Protein AF-A0A0B6ZBB2-F1 (afdb_monomer)

pLDDT: mean 89.06, std 9.35, range [57.41, 98.06]

Nearest PDB structures (foldseek):
  8j07-assembly1_i4  TM=5.430E-01  e=8.566E-02  Homo sapiens
  8ojh-assembly1_A  TM=7.272E-01  e=5.820E-01  Homo sapiens
  3ei2-assembly1_A  TM=7.133E-01  e=8.162E-01  Homo sapiens
  8ova-assembly1_A7  TM=6.356E-01  e=3.923E-01  Trypanosoma brucei brucei
  6uml-assembly1_A  TM=5.728E-01  e=9.135E-01  Homo sapiens

Secondary structure (DSSP, 8-state):
------TT-TTGGGEEEEEE-SSSEEEEEESS-EEEEETTTTEEEEES--SS---EEEEEEE-GGG--EEEEEETTTTEEEEEEGGGGGT---PPEEPTT-TT-----------

Solvent-accessible surface area (backbone atoms only — not comparable to full-atom values): 6808 Å² total; per-residue (Å²): 139,82,86,75,73,68,92,76,51,78,58,68,82,50,50,64,24,60,35,80,73,55,100,52,33,35,38,37,18,15,62,56,27,40,30,40,36,34,52,88,74,76,40,78,44,82,48,65,68,81,88,55,73,29,37,22,66,42,45,45,74,46,59,67,94,77,64,40,30,40,38,34,32,36,40,97,57,19,30,40,30,40,32,63,52,57,47,81,78,69,47,92,59,80,54,47,71,50,80,93,31,72,65,52,86,80,87,86,87,78,84,82,87,127

Organism: NCBI:txid1028688

Mean predicted aligned error: 4.83 Å

InterPro domains:
  IPR001180 Citron homology (CNH) domain [PF00780] (24-111)

Sequence (114 aa):
PQEVCDNSLALVKNTHSAAILDSSRLILGTEEGLYVVELIKDQLARIGDRSEKKLVFQVELLQEQQLGYIVYISGKQRHIKLLHQSILEGHDTDPLKINETKGCSSFCHGEVRQ

Foldseek 3Di:
DDDLDDPPLPCVVFFQEKDDPDDQWIWTFGQFGIWIARSNVRDIDGFAPPPGGKGWNYWDFDPPPNQQWIWTFIHPQGWIWIDHNCVVVVDDDHIDTDPPCGPPPDDDDDDDDD

Radius of gyration: 14.29 Å; Cα contacts (8 Å, |Δi|>4): 223; chains: 1; bounding box: 43×30×38 Å

Structure (mmCIF, N/CA/C/O backbone):
data_AF-A0A0B6ZBB2-F1
#
_entry.id   AF-A0A0B6ZBB2-F1
#
loop_
_atom_site.group_PDB
_atom_site.id
_atom_site.type_symbol
_atom_site.label_atom_id
_atom_site.label_alt_id
_atom_site.label_comp_id
_atom_site.label_asym_id
_atom_site.label_entity_id
_atom_site.label_seq_id
_atom_site.pdbx_PDB_ins_code
_atom_site.Cartn_x
_atom_site.Cartn_y
_atom_site.Cartn_z
_atom_site.occupancy
_atom_site.B_iso_or_equiv
_atom_site.auth_seq_id
_atom_site.auth_comp_id
_atom_site.auth_asym_id
_atom_site.auth_atom_id
_atom_site.pdbx_PDB_model_num
ATOM 1 N N . PRO A 1 1 ? -28.671 -0.332 -1.221 1.00 57.41 1 PRO A N 1
ATOM 2 C CA . PRO A 1 1 ? -27.222 -0.097 -1.009 1.00 57.41 1 PRO A CA 1
ATOM 3 C C . PRO A 1 1 ? -26.997 0.547 0.363 1.00 57.41 1 PRO A C 1
ATOM 5 O O . PRO A 1 1 ? -27.585 1.589 0.626 1.00 57.41 1 PRO A O 1
ATOM 8 N N . GLN A 1 2 ? -26.234 -0.107 1.241 1.00 72.81 2 GLN A N 1
ATOM 9 C CA . GLN A 1 2 ? -25.873 0.432 2.553 1.00 72.81 2 GLN A CA 1
ATOM 10 C C . GLN A 1 2 ? -24.440 0.958 2.479 1.00 72.81 2 GLN A C 1
ATOM 12 O O . GLN A 1 2 ? -23.543 0.242 2.040 1.00 72.81 2 GLN A O 1
ATOM 17 N N . GLU A 1 3 ? -24.247 2.215 2.858 1.00 75.44 3 GLU A N 1
ATOM 18 C CA . GLU A 1 3 ? -22.925 2.817 3.013 1.00 75.44 3 GLU A CA 1
ATOM 19 C C . GLU A 1 3 ? -22.245 2.210 4.251 1.00 75.44 3 GLU A C 1
ATOM 21 O O . GLU A 1 3 ? -22.872 2.098 5.305 1.00 75.44 3 GLU A O 1
ATOM 26 N N . VAL A 1 4 ? -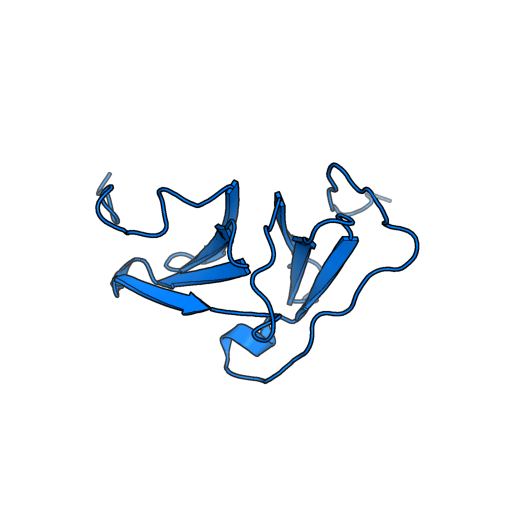21.002 1.741 4.097 1.00 72.88 4 VAL A N 1
ATOM 27 C CA . VAL A 1 4 ? -20.269 0.990 5.142 1.00 72.88 4 VAL A CA 1
ATOM 28 C C . VAL A 1 4 ? -19.264 1.879 5.890 1.00 72.88 4 VAL A C 1
ATOM 30 O O . VAL A 1 4 ? -18.935 1.592 7.033 1.00 72.88 4 VAL A O 1
ATOM 33 N N . CYS A 1 5 ? -18.825 2.981 5.276 1.00 69.06 5 CYS A N 1
ATOM 34 C CA . CYS A 1 5 ? -17.950 3.997 5.865 1.00 69.06 5 CYS A CA 1
ATOM 35 C C . CYS A 1 5 ? -18.470 5.386 5.502 1.00 69.06 5 CYS A C 1
ATOM 37 O O . CYS A 1 5 ? -18.847 5.588 4.352 1.00 69.06 5 CYS A O 1
ATOM 39 N N . ASP A 1 6 ? -18.410 6.335 6.437 1.00 72.06 6 ASP A N 1
ATOM 40 C CA . ASP A 1 6 ? -18.649 7.754 6.167 1.00 72.06 6 ASP A CA 1
ATOM 41 C C . ASP A 1 6 ? -17.318 8.522 5.972 1.00 72.06 6 ASP A C 1
ATOM 43 O O . ASP A 1 6 ? -16.215 7.979 6.083 1.00 72.06 6 ASP A O 1
ATOM 47 N N . ASN A 1 7 ? -17.400 9.828 5.702 1.00 65.56 7 ASN A N 1
ATOM 48 C CA . ASN A 1 7 ? -16.224 10.692 5.517 1.00 65.56 7 ASN A CA 1
ATOM 49 C C . ASN A 1 7 ? -15.464 11.023 6.823 1.00 65.56 7 ASN A C 1
ATOM 51 O O . ASN A 1 7 ? -14.560 11.872 6.806 1.00 65.56 7 ASN A O 1
ATOM 55 N N . SER A 1 8 ? -15.834 10.420 7.958 1.00 65.38 8 SER A N 1
ATOM 56 C CA . SER A 1 8 ? -15.163 10.634 9.241 1.00 65.38 8 SER A CA 1
ATOM 57 C C . SER A 1 8 ? -13.895 9.792 9.402 1.00 65.38 8 SER A C 1
ATOM 59 O O . SER A 1 8 ? -13.035 10.182 10.196 1.00 65.38 8 SER A O 1
ATOM 61 N N . LEU A 1 9 ? -13.703 8.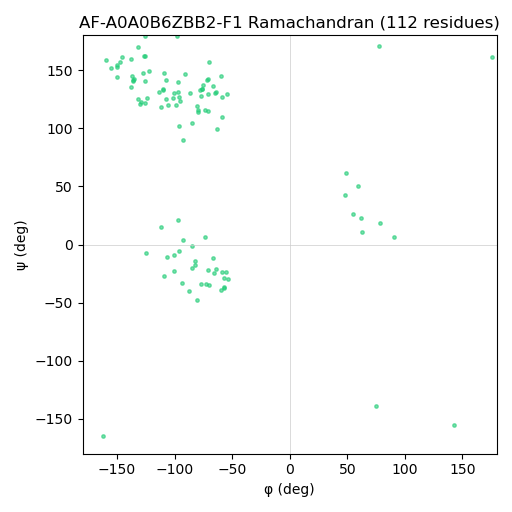726 8.602 1.00 66.69 9 LEU A N 1
ATOM 62 C CA . LEU A 1 9 ? -12.439 7.982 8.597 1.00 66.69 9 LEU A CA 1
ATOM 63 C C . LEU A 1 9 ? -11.283 8.916 8.232 1.00 66.69 9 LEU A C 1
ATOM 65 O O . LEU A 1 9 ? -11.117 9.335 7.083 1.00 66.69 9 LEU A O 1
ATOM 69 N N . ALA A 1 10 ? -10.439 9.200 9.223 1.00 63.06 10 ALA A N 1
ATOM 70 C CA . ALA A 1 10 ? -9.366 10.186 9.134 1.00 63.06 10 ALA A CA 1
ATOM 71 C C . ALA A 1 10 ? -8.418 9.966 7.940 1.00 63.06 10 ALA A C 1
ATOM 73 O O . ALA A 1 10 ? -7.873 10.931 7.404 1.00 63.06 10 ALA A O 1
ATOM 74 N N . LEU A 1 11 ? -8.240 8.717 7.494 1.00 65.50 11 LEU A N 1
ATOM 75 C CA . LEU A 1 11 ? 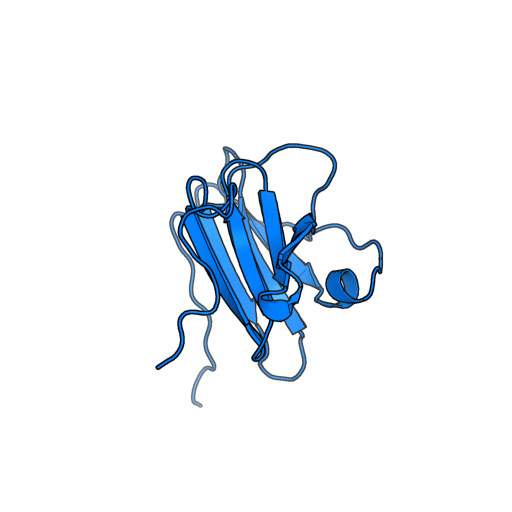-7.329 8.379 6.401 1.00 65.50 11 LEU A CA 1
ATOM 76 C C . LEU A 1 11 ? -7.919 8.532 4.996 1.00 65.50 11 LEU A C 1
ATOM 78 O O . LEU A 1 11 ? -7.145 8.679 4.049 1.00 65.50 11 LEU A O 1
ATOM 82 N N . VAL A 1 12 ? -9.249 8.543 4.838 1.00 66.81 12 VAL A N 1
ATOM 83 C CA . VAL A 1 12 ? -9.888 8.724 3.519 1.00 66.81 12 VAL A CA 1
ATOM 84 C C . VAL A 1 12 ? -9.424 10.040 2.893 1.00 66.81 12 VAL A C 1
ATOM 86 O O . VAL A 1 12 ? -9.122 10.094 1.705 1.00 66.81 12 VAL A O 1
ATOM 89 N N . LYS A 1 13 ? -9.246 11.079 3.717 1.00 70.75 13 LYS A N 1
ATOM 90 C CA . LYS A 1 13 ? -8.799 12.408 3.275 1.00 70.75 13 LYS A CA 1
ATOM 91 C C . LYS A 1 13 ? -7.369 12.440 2.727 1.00 70.75 13 LYS A C 1
ATOM 93 O O . LYS A 1 13 ? -7.072 13.308 1.916 1.00 70.75 13 LYS A O 1
ATOM 98 N N . ASN A 1 14 ? -6.518 11.496 3.130 1.00 83.69 14 ASN A N 1
ATOM 99 C CA . ASN A 1 14 ? -5.104 11.434 2.738 1.00 83.69 14 ASN A CA 1
ATOM 100 C C . ASN A 1 14 ? -4.801 10.232 1.824 1.00 83.69 14 ASN A C 1
ATOM 102 O O . ASN A 1 14 ? -3.644 9.833 1.673 1.00 83.69 14 ASN A O 1
ATOM 106 N N . THR A 1 15 ? -5.837 9.610 1.256 1.00 91.44 15 THR A N 1
ATOM 107 C CA . THR A 1 15 ? -5.708 8.454 0.365 1.00 91.44 15 THR A CA 1
ATOM 108 C C . THR A 1 15 ? -5.478 8.908 -1.074 1.00 91.44 15 THR A C 1
ATOM 110 O O . THR A 1 15 ? -6.229 9.720 -1.605 1.00 91.44 15 THR A O 1
ATOM 113 N N . HIS A 1 16 ? -4.459 8.348 -1.727 1.00 92.81 16 HIS A N 1
ATOM 114 C CA . HIS A 1 16 ? -4.123 8.608 -3.133 1.00 92.81 16 HIS A CA 1
ATOM 115 C C . HIS A 1 16 ? -4.421 7.428 -4.054 1.00 92.81 16 HIS A C 1
ATOM 117 O O . HIS A 1 16 ? -4.628 7.612 -5.250 1.00 92.81 16 HIS A O 1
ATOM 123 N N . SER A 1 17 ? -4.400 6.214 -3.514 1.00 95.75 17 SER A N 1
ATOM 124 C CA . SER A 1 17 ? -4.650 4.984 -4.262 1.00 95.75 17 SER A CA 1
ATOM 125 C C . SER A 1 17 ? -5.277 3.943 -3.344 1.00 95.75 17 SER A C 1
ATOM 127 O O . SER A 1 17 ? -5.101 4.006 -2.127 1.00 95.75 17 SER A O 1
ATOM 129 N N . ALA A 1 18 ? -6.024 3.001 -3.910 1.00 95.81 18 ALA A N 1
ATOM 130 C CA . ALA A 1 18 ? -6.644 1.932 -3.145 1.00 95.81 18 ALA A CA 1
ATOM 131 C C . ALA A 1 18 ? -6.792 0.658 -3.981 1.00 95.81 18 ALA A C 1
ATOM 133 O O . ALA A 1 18 ? -6.936 0.731 -5.199 1.00 95.81 18 ALA A O 1
ATOM 134 N N . ALA A 1 19 ? -6.801 -0.491 -3.309 1.00 96.12 19 ALA A N 1
ATOM 135 C CA . ALA A 1 19 ? -7.098 -1.790 -3.900 1.00 96.12 19 ALA A CA 1
ATOM 136 C C . ALA A 1 19 ? -8.041 -2.586 -2.987 1.00 96.12 19 ALA A C 1
ATOM 138 O O . ALA A 1 19 ? -7.917 -2.542 -1.760 1.00 96.12 19 ALA A O 1
ATOM 139 N N . ILE A 1 20 ? -8.991 -3.309 -3.582 1.00 94.88 20 ILE A N 1
ATOM 140 C CA . ILE A 1 20 ? -9.937 -4.159 -2.847 1.00 94.88 20 ILE A CA 1
ATOM 141 C C . ILE A 1 20 ? -9.230 -5.461 -2.495 1.00 94.88 20 ILE A C 1
ATOM 143 O O . ILE A 1 20 ? -8.875 -6.212 -3.396 1.00 94.88 20 ILE A O 1
ATOM 147 N N . LEU A 1 21 ? -9.033 -5.728 -1.204 1.00 93.94 21 LEU A N 1
ATOM 148 C CA . LEU A 1 21 ? -8.398 -6.964 -0.754 1.00 93.94 21 LEU A CA 1
ATOM 149 C C . LEU A 1 21 ? -9.397 -8.123 -0.745 1.00 93.94 21 LEU A C 1
A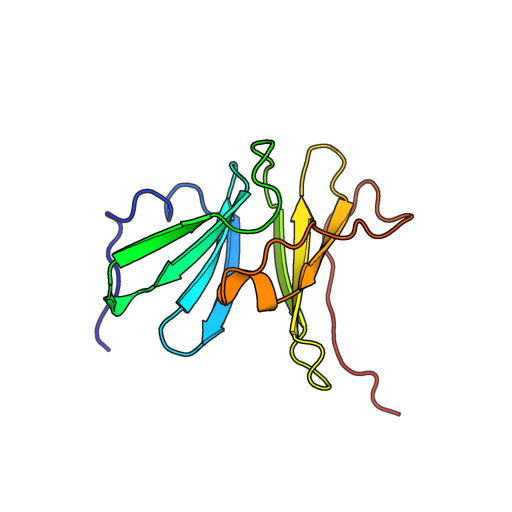TOM 151 O O . LEU A 1 21 ? -9.097 -9.202 -1.250 1.00 93.94 21 LEU A O 1
ATOM 155 N N . ASP A 1 22 ? -10.577 -7.879 -0.177 1.00 92.00 22 ASP A N 1
ATOM 156 C CA . ASP A 1 22 ? -11.701 -8.812 -0.124 1.00 92.00 22 ASP A CA 1
ATOM 157 C C . ASP A 1 22 ? -13.013 -8.064 0.190 1.00 92.00 22 ASP A C 1
ATOM 159 O O . ASP A 1 22 ? -13.100 -6.842 0.067 1.00 92.00 22 ASP A O 1
ATOM 163 N N . SER A 1 23 ? -14.057 -8.800 0.580 1.00 91.00 23 SER A N 1
ATOM 164 C CA . SER A 1 23 ? -15.390 -8.261 0.858 1.00 91.00 23 SER A CA 1
ATOM 165 C C . SER A 1 23 ? -15.473 -7.283 2.034 1.00 91.00 23 SER A C 1
ATOM 167 O O . SER A 1 23 ? -16.454 -6.546 2.112 1.00 91.00 23 SER A O 1
ATOM 169 N N . SER A 1 24 ? -14.519 -7.293 2.970 1.00 91.19 24 SER A N 1
ATOM 170 C CA . SER A 1 24 ? -14.540 -6.420 4.154 1.00 91.19 24 SER A CA 1
ATOM 171 C C . SER A 1 24 ? -13.285 -5.573 4.322 1.00 91.19 24 SER A C 1
ATOM 173 O O . SER A 1 24 ? -13.272 -4.693 5.186 1.00 91.19 24 SER A O 1
ATOM 175 N N . ARG A 1 25 ? -12.253 -5.791 3.500 1.00 93.25 25 ARG A N 1
ATOM 176 C CA . ARG A 1 25 ? -10.966 -5.110 3.628 1.00 93.25 25 ARG A CA 1
ATOM 177 C C . ARG A 1 25 ? -10.518 -4.400 2.359 1.00 93.25 25 ARG A C 1
ATOM 179 O O . ARG A 1 25 ? -10.613 -4.922 1.248 1.00 93.25 25 ARG A O 1
ATOM 186 N N . LEU A 1 26 ? -9.930 -3.225 2.556 1.00 94.06 26 LEU A N 1
ATOM 187 C CA . LEU A 1 26 ? -9.283 -2.427 1.514 1.00 94.06 26 LEU A CA 1
ATOM 188 C C . LEU A 1 26 ? -7.824 -2.170 1.880 1.00 94.06 26 LEU A C 1
ATOM 190 O O . LEU A 1 26 ? -7.498 -2.012 3.055 1.00 94.06 26 LEU A O 1
ATOM 194 N N . ILE A 1 27 ? -6.962 -2.054 0.874 1.00 95.06 27 ILE A N 1
ATOM 195 C CA . ILE A 1 27 ? -5.627 -1.474 1.027 1.00 95.06 27 ILE A CA 1
ATOM 196 C C . ILE A 1 27 ? -5.672 -0.038 0.529 1.00 95.06 27 ILE A C 1
ATOM 198 O O . ILE A 1 27 ? -6.129 0.209 -0.582 1.00 95.06 27 ILE A O 1
ATOM 202 N N . LEU A 1 28 ? -5.160 0.892 1.328 1.00 95.25 28 LEU A N 1
ATOM 203 C CA . LEU A 1 28 ? -5.031 2.304 0.998 1.00 95.25 28 LEU A CA 1
ATOM 204 C C . LEU A 1 28 ? -3.555 2.685 0.900 1.00 95.25 28 LEU A C 1
ATOM 206 O O . LEU A 1 28 ? -2.766 2.407 1.806 1.00 95.25 28 LEU A O 1
ATOM 210 N N . GLY A 1 29 ? -3.195 3.362 -0.184 1.00 95.62 29 GLY A N 1
ATOM 211 C CA . GLY A 1 29 ? -1.947 4.094 -0.322 1.00 95.62 29 GLY A CA 1
ATOM 212 C C . GLY A 1 29 ? -2.151 5.563 0.033 1.00 95.62 29 GLY A C 1
ATOM 213 O O . GLY A 1 29 ? -2.988 6.237 -0.568 1.00 95.62 29 GLY A O 1
ATOM 214 N N . THR A 1 30 ? -1.381 6.062 0.997 1.00 94.62 30 THR A N 1
ATOM 215 C CA . THR A 1 30 ? -1.475 7.437 1.512 1.00 94.62 30 THR A CA 1
ATOM 216 C C . THR A 1 30 ? -0.137 8.167 1.449 1.00 94.62 30 THR A C 1
ATOM 218 O O . THR A 1 30 ? 0.881 7.594 1.053 1.00 94.62 30 THR A O 1
ATOM 221 N N . GLU A 1 31 ? -0.109 9.430 1.880 1.00 92.06 31 GLU A N 1
ATOM 222 C CA . GLU A 1 31 ? 1.131 10.198 2.079 1.00 92.06 31 GLU A CA 1
ATOM 223 C C . GLU A 1 31 ? 2.105 9.547 3.079 1.00 92.06 31 GLU A C 1
ATOM 225 O O . GLU A 1 31 ? 3.316 9.773 3.011 1.00 92.06 31 GLU A O 1
ATOM 230 N N . GLU A 1 32 ? 1.599 8.709 3.989 1.00 91.19 32 GLU A N 1
ATOM 231 C CA . GLU A 1 32 ? 2.377 8.139 5.093 1.00 91.19 32 GLU A CA 1
ATOM 232 C C . GLU A 1 32 ? 2.722 6.655 4.908 1.00 91.19 32 GLU A C 1
ATOM 234 O O . GLU A 1 32 ? 3.565 6.117 5.635 1.00 91.19 32 GLU A O 1
ATOM 239 N N . GLY A 1 33 ? 2.125 5.978 3.929 1.00 92.88 33 GLY A N 1
ATOM 240 C CA . GLY A 1 33 ? 2.423 4.583 3.616 1.00 92.88 33 GLY A CA 1
ATOM 241 C C . GLY A 1 33 ? 1.196 3.782 3.203 1.00 92.88 33 GLY A C 1
ATOM 242 O O . GLY A 1 33 ? 0.212 4.329 2.710 1.00 92.88 33 GLY A O 1
ATOM 243 N N . LEU A 1 34 ? 1.283 2.466 3.398 1.00 94.19 34 LEU A N 1
ATOM 244 C CA . LEU A 1 34 ? 0.200 1.527 3.129 1.00 94.19 34 LEU A CA 1
ATOM 245 C C . LEU A 1 34 ? -0.575 1.203 4.404 1.00 94.19 34 LEU A C 1
ATOM 247 O O . LEU A 1 34 ? 0.016 0.968 5.463 1.00 94.19 34 LEU A O 1
ATOM 251 N N . TYR A 1 35 ? -1.892 1.122 4.272 1.00 93.38 35 TYR A N 1
ATOM 252 C CA . TYR A 1 35 ? -2.798 0.774 5.357 1.00 93.38 35 TYR A CA 1
ATOM 253 C C . TYR A 1 35 ? -3.834 -0.234 4.887 1.00 93.38 35 TYR A C 1
ATOM 255 O O . TYR A 1 35 ? -4.322 -0.140 3.768 1.00 93.38 35 TYR A O 1
ATOM 263 N N . VAL A 1 36 ? -4.191 -1.172 5.754 1.00 93.88 36 VAL A N 1
ATOM 264 C CA . VAL A 1 36 ? -5.371 -2.020 5.596 1.00 93.88 36 VAL A CA 1
ATOM 265 C C . VAL A 1 36 ? -6.494 -1.402 6.407 1.00 93.88 36 VAL A C 1
ATOM 267 O O . VAL A 1 36 ? -6.297 -1.080 7.580 1.00 93.88 36 VAL A O 1
ATOM 270 N N . VAL A 1 37 ? -7.658 -1.257 5.787 1.00 91.88 37 VAL A N 1
ATOM 271 C CA . VAL A 1 37 ? -8.897 -0.850 6.448 1.00 91.88 37 VAL A CA 1
ATOM 272 C C . VAL A 1 37 ? -9.804 -2.055 6.548 1.00 91.88 37 VAL A C 1
ATOM 274 O O . VAL A 1 37 ? -10.107 -2.670 5.530 1.00 91.88 37 VAL A O 1
ATOM 277 N N . GLU A 1 38 ? -10.246 -2.376 7.757 1.00 91.19 38 GLU A N 1
ATOM 278 C CA . GLU A 1 38 ? -11.310 -3.342 8.010 1.00 91.19 38 GLU A CA 1
ATOM 279 C C . GLU A 1 38 ? -12.629 -2.585 8.170 1.00 91.19 38 GLU A C 1
ATOM 281 O O . GLU A 1 38 ? -12.899 -2.014 9.228 1.00 91.19 38 GLU A O 1
ATOM 286 N N . LEU A 1 39 ? -13.451 -2.596 7.122 1.00 87.06 39 LEU A N 1
ATOM 287 C CA . LEU A 1 39 ? -14.645 -1.756 6.999 1.00 87.06 39 LEU A CA 1
ATOM 288 C C . LEU A 1 39 ? -15.661 -2.012 8.117 1.00 87.06 39 LEU A C 1
ATOM 290 O O . LEU A 1 39 ? -16.254 -1.084 8.648 1.00 87.06 39 LEU A O 1
ATOM 294 N N . ILE A 1 40 ? -15.839 -3.276 8.511 1.00 86.31 40 ILE A N 1
ATOM 295 C CA . ILE A 1 40 ? -16.833 -3.658 9.527 1.00 86.31 40 ILE A CA 1
ATOM 296 C C . ILE A 1 40 ? -16.391 -3.232 10.931 1.00 86.31 40 ILE A C 1
ATOM 298 O O . ILE A 1 40 ? -17.221 -2.928 11.784 1.00 86.31 40 ILE A O 1
ATOM 302 N N . LYS A 1 41 ? -15.081 -3.256 11.193 1.00 86.75 41 LYS A N 1
ATOM 303 C CA . LYS A 1 41 ? -14.525 -2.975 12.522 1.00 86.75 41 LYS A CA 1
ATOM 304 C C . LYS A 1 41 ? -14.080 -1.526 12.685 1.00 86.75 41 LYS A C 1
ATOM 306 O O . LYS A 1 41 ? -13.642 -1.185 13.778 1.00 86.75 41 LYS A O 1
ATOM 311 N N . ASP A 1 42 ? -14.126 -0.740 11.611 1.00 82.56 42 ASP A N 1
ATOM 312 C CA . ASP A 1 42 ? -13.526 0.592 11.522 1.00 82.56 42 ASP A CA 1
ATOM 313 C C . ASP A 1 42 ? -12.074 0.609 12.038 1.00 82.56 42 ASP A C 1
ATOM 315 O O . ASP A 1 42 ? -11.646 1.456 12.821 1.00 82.56 42 ASP A O 1
ATOM 319 N N . GLN A 1 43 ? -11.311 -0.423 11.662 1.00 86.88 43 GLN A N 1
ATOM 320 C CA . GLN A 1 43 ? -9.928 -0.591 12.101 1.00 86.88 43 GLN A CA 1
ATOM 321 C C . GLN A 1 43 ? -8.957 -0.318 10.971 1.00 86.88 43 GLN A C 1
ATOM 323 O O . GLN A 1 43 ? -9.163 -0.724 9.828 1.00 86.88 43 GLN A O 1
ATOM 328 N N . LEU A 1 44 ? -7.852 0.321 11.338 1.00 87.75 44 LEU A N 1
ATOM 329 C CA . LEU A 1 44 ? -6.809 0.725 10.421 1.00 87.75 44 LEU A CA 1
ATOM 330 C C . LEU A 1 44 ? -5.462 0.174 10.887 1.00 87.75 44 LEU A C 1
ATOM 332 O O . LEU A 1 44 ? -5.008 0.473 11.991 1.00 87.75 44 LEU A O 1
ATOM 336 N N . ALA A 1 45 ? -4.803 -0.604 10.034 1.00 90.69 45 ALA A N 1
ATOM 337 C CA . ALA A 1 45 ? -3.512 -1.214 10.335 1.00 90.69 45 ALA A CA 1
ATOM 338 C C . ALA A 1 45 ? -2.469 -0.822 9.288 1.00 90.69 45 ALA A C 1
ATOM 340 O O . ALA A 1 45 ? -2.671 -1.023 8.094 1.00 90.69 45 ALA A O 1
ATOM 341 N N . ARG A 1 46 ? -1.327 -0.282 9.723 1.00 91.12 46 ARG A N 1
ATOM 342 C CA . ARG A 1 46 ? -0.214 0.047 8.820 1.00 91.12 46 ARG A CA 1
ATOM 343 C C . ARG A 1 46 ? 0.540 -1.220 8.404 1.00 91.12 46 ARG A C 1
ATOM 345 O O . ARG A 1 46 ? 0.906 -2.035 9.258 1.00 91.12 46 ARG A O 1
ATOM 352 N N . ILE A 1 47 ? 0.832 -1.354 7.113 1.00 92.25 47 ILE A N 1
ATOM 353 C CA . ILE A 1 47 ? 1.554 -2.504 6.543 1.00 92.25 47 ILE A CA 1
ATOM 354 C C . ILE A 1 47 ? 2.787 -2.067 5.741 1.00 92.25 47 ILE A C 1
ATOM 356 O O . ILE A 1 47 ? 2.911 -0.908 5.342 1.00 92.25 47 ILE A O 1
ATOM 360 N N . GLY A 1 48 ? 3.699 -3.009 5.490 1.00 85.62 48 GLY A N 1
ATOM 361 C CA . GLY A 1 48 ? 4.917 -2.773 4.714 1.00 85.62 48 GLY A CA 1
ATOM 362 C C . GLY A 1 48 ? 5.979 -1.994 5.488 1.00 85.62 48 GLY A C 1
ATOM 363 O O . GLY A 1 48 ? 6.193 -2.243 6.667 1.00 85.62 48 GLY A O 1
ATOM 364 N N . ASP A 1 49 ? 6.650 -1.052 4.819 1.00 80.69 49 ASP A N 1
ATOM 365 C CA . ASP A 1 49 ? 7.750 -0.263 5.393 1.00 80.69 49 ASP A CA 1
ATOM 366 C C . ASP A 1 49 ? 7.269 0.598 6.576 1.00 80.69 49 ASP A C 1
ATOM 368 O O . ASP A 1 49 ? 6.686 1.674 6.403 1.00 80.69 49 ASP A O 1
ATOM 372 N N . ARG A 1 50 ? 7.516 0.110 7.798 1.00 77.06 50 ARG A N 1
ATOM 373 C CA . ARG A 1 50 ? 7.137 0.801 9.035 1.00 77.06 50 ARG A CA 1
ATOM 374 C C . ARG A 1 50 ? 8.140 1.878 9.456 1.00 77.06 50 ARG A C 1
ATOM 376 O O . ARG A 1 50 ? 7.791 2.720 10.280 1.00 77.06 50 ARG A O 1
ATOM 383 N N . SER A 1 51 ? 9.337 1.892 8.871 1.00 73.69 51 SER A N 1
ATOM 384 C CA . SER A 1 51 ? 10.466 2.713 9.326 1.00 73.69 51 SER A CA 1
ATOM 385 C C . SER A 1 51 ? 10.354 4.187 8.930 1.00 73.69 51 SER A C 1
ATOM 387 O O . SER A 1 51 ? 10.737 5.068 9.695 1.00 73.69 51 SER A O 1
ATOM 389 N N . GLU A 1 52 ? 9.771 4.474 7.764 1.00 75.44 52 GLU A N 1
ATOM 390 C CA . GLU A 1 52 ? 9.654 5.832 7.235 1.00 75.44 52 GLU A CA 1
ATOM 391 C C . GLU A 1 52 ? 8.266 6.084 6.648 1.00 75.44 52 GLU A C 1
ATOM 393 O O . GLU A 1 52 ? 7.653 5.204 6.038 1.00 75.44 52 GLU A O 1
ATOM 398 N N . LYS A 1 53 ? 7.775 7.318 6.791 1.00 87.19 53 LYS A N 1
ATOM 399 C CA . LYS A 1 53 ? 6.574 7.776 6.087 1.00 87.19 53 LYS A CA 1
ATOM 400 C C . LYS A 1 53 ? 6.923 8.007 4.620 1.00 87.19 53 LYS A C 1
ATOM 402 O O . LYS A 1 53 ? 7.758 8.854 4.297 1.00 87.19 53 LYS A O 1
ATOM 407 N N . LYS A 1 54 ? 6.317 7.224 3.731 1.00 91.38 54 LYS A N 1
ATOM 408 C CA . LYS A 1 54 ? 6.554 7.291 2.285 1.00 91.38 54 LYS A CA 1
ATOM 409 C C . LYS A 1 54 ? 5.222 7.373 1.565 1.00 91.38 54 LYS A C 1
ATOM 411 O O . LYS A 1 54 ? 4.441 6.432 1.644 1.00 91.38 54 LYS A O 1
ATOM 416 N N . LEU A 1 55 ? 5.044 8.448 0.800 1.00 94.31 55 LEU A N 1
ATOM 417 C CA . LEU A 1 55 ? 3.910 8.609 -0.101 1.00 94.31 55 LEU A CA 1
ATOM 418 C C . LEU A 1 55 ? 3.809 7.408 -1.047 1.00 94.31 55 LEU A C 1
ATOM 420 O O . LEU A 1 55 ? 4.806 7.029 -1.677 1.00 94.31 55 LEU A O 1
ATOM 424 N N . VAL A 1 56 ? 2.612 6.833 -1.124 1.00 96.25 56 VAL A N 1
ATOM 425 C CA . VAL A 1 56 ? 2.234 5.747 -2.028 1.00 96.25 56 VAL A CA 1
ATOM 426 C C . VAL A 1 56 ? 1.365 6.312 -3.146 1.00 96.25 56 VAL A C 1
ATOM 428 O O . VAL A 1 56 ? 0.305 6.876 -2.893 1.00 96.25 56 VAL A O 1
ATOM 431 N N . PHE A 1 57 ? 1.821 6.158 -4.387 1.00 97.06 57 PHE A N 1
ATOM 432 C CA . PHE A 1 57 ? 1.183 6.762 -5.561 1.00 97.06 57 PHE A CA 1
ATOM 433 C C . PHE A 1 57 ? 0.186 5.837 -6.259 1.00 97.06 57 PHE A C 1
ATOM 435 O O . PHE A 1 57 ? -0.788 6.313 -6.828 1.00 97.06 57 PHE A O 1
ATOM 442 N N . GLN A 1 58 ? 0.449 4.534 -6.243 1.00 97.81 58 GLN A N 1
ATOM 443 C CA . GLN A 1 58 ? -0.385 3.505 -6.857 1.00 97.81 58 GLN A CA 1
ATOM 444 C C . GLN A 1 58 ? -0.215 2.219 -6.053 1.00 97.81 58 GLN A C 1
ATOM 446 O O . GLN A 1 58 ? 0.900 1.941 -5.599 1.00 97.81 58 GLN A O 1
ATOM 451 N N . VAL A 1 59 ? -1.291 1.449 -5.909 1.00 97.56 59 VAL A N 1
ATOM 452 C CA . VAL A 1 59 ? -1.301 0.113 -5.311 1.00 97.56 59 VAL A CA 1
ATOM 453 C C . VAL A 1 59 ? -2.187 -0.807 -6.146 1.00 97.56 59 VAL A C 1
ATOM 455 O O . VAL A 1 59 ? -3.282 -0.410 -6.533 1.00 97.56 59 VAL A O 1
ATOM 458 N N . GLU A 1 60 ? -1.712 -2.019 -6.416 1.00 97.00 60 GLU A N 1
ATOM 459 C CA . GLU A 1 60 ?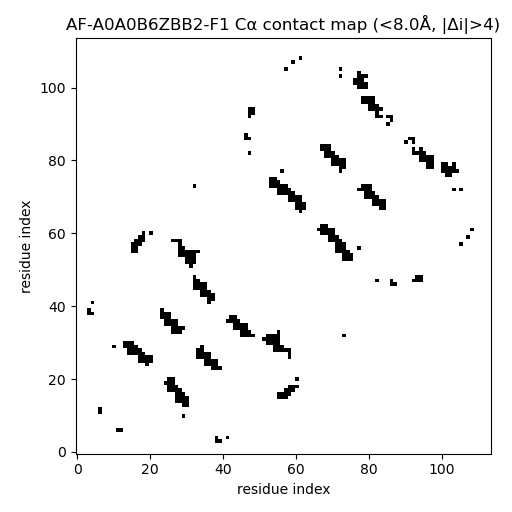 -2.458 -3.094 -7.080 1.00 97.00 60 GLU A CA 1
ATOM 460 C C . GLU A 1 60 ? -2.185 -4.432 -6.379 1.00 97.00 60 GLU A C 1
ATOM 462 O O . GLU A 1 60 ? -1.202 -4.582 -5.642 1.00 97.00 60 GLU A O 1
ATOM 467 N N . LEU A 1 61 ? -3.079 -5.398 -6.584 1.00 95.81 61 LEU A N 1
ATOM 468 C CA . LEU A 1 61 ? -2.993 -6.735 -6.006 1.00 95.81 61 LEU A CA 1
ATOM 469 C C . LEU A 1 61 ? -2.734 -7.763 -7.099 1.00 95.81 61 LEU A C 1
ATOM 471 O O . LEU A 1 61 ? -3.580 -7.980 -7.959 1.00 95.81 61 LEU A O 1
ATOM 475 N N . LEU A 1 62 ? -1.602 -8.450 -6.990 1.00 94.25 62 LEU A N 1
ATOM 476 C CA . LEU A 1 62 ? -1.231 -9.562 -7.852 1.00 94.25 62 LEU A CA 1
ATOM 477 C C . LEU A 1 62 ? -1.704 -10.870 -7.200 1.00 94.25 62 LEU A C 1
ATOM 479 O O . LEU A 1 62 ? -1.005 -11.458 -6.367 1.00 94.25 62 LEU A O 1
ATOM 483 N N . GLN A 1 63 ? -2.929 -11.280 -7.524 1.00 87.69 63 GLN A N 1
ATOM 484 C CA . GLN A 1 63 ? -3.577 -12.482 -6.974 1.00 87.69 63 GLN A CA 1
ATOM 485 C C . GLN A 1 63 ? -3.526 -13.678 -7.930 1.00 87.69 63 GLN A C 1
ATOM 487 O O . GLN A 1 63 ? -3.871 -14.800 -7.552 1.00 87.69 63 GLN A O 1
ATOM 492 N N . GLU A 1 64 ? -3.088 -13.455 -9.165 1.00 83.75 64 GLU A N 1
ATOM 493 C CA . GLU A 1 64 ? -2.953 -14.484 -10.180 1.00 83.75 64 GLU A CA 1
ATOM 494 C C . GLU A 1 64 ? -1.974 -15.571 -9.716 1.00 83.75 64 GLU A C 1
ATOM 496 O O . GLU A 1 64 ? -0.990 -15.308 -9.019 1.00 83.75 64 GLU A O 1
ATOM 501 N N . GLN A 1 65 ? -2.261 -16.821 -10.092 1.00 80.69 65 GLN A N 1
ATOM 502 C CA . GLN A 1 65 ? -1.391 -17.977 -9.833 1.00 80.69 65 GLN A CA 1
ATOM 503 C C . GLN A 1 65 ? -1.019 -18.185 -8.352 1.00 80.69 65 GLN A C 1
ATOM 505 O O . GLN A 1 65 ? 0.009 -18.786 -8.055 1.00 80.69 65 GLN A O 1
ATOM 510 N N . GLN A 1 66 ? -1.861 -17.717 -7.420 1.00 79.69 66 GLN A N 1
ATOM 5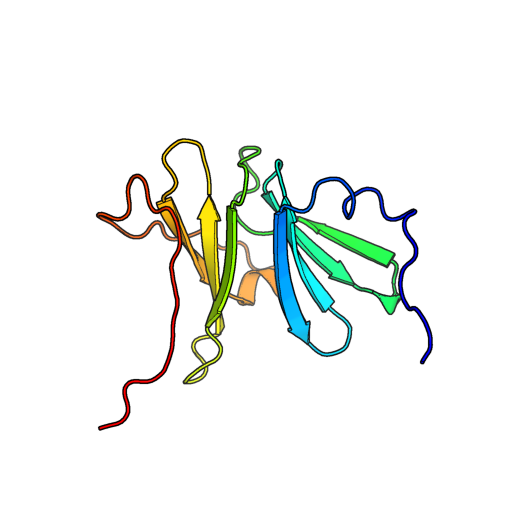11 C CA . GLN A 1 66 ? -1.634 -17.818 -5.970 1.00 79.69 66 GLN A CA 1
ATOM 512 C C . GLN A 1 66 ? -0.373 -17.079 -5.483 1.00 79.69 66 GLN A C 1
ATOM 514 O O . GLN A 1 66 ? 0.149 -17.396 -4.418 1.00 79.69 66 GLN A O 1
ATOM 519 N N . LEU A 1 67 ? 0.115 -16.087 -6.239 1.00 84.06 67 LEU A N 1
ATOM 520 C CA . LEU A 1 67 ? 1.324 -15.344 -5.874 1.00 84.06 67 LEU A CA 1
ATOM 521 C C . LEU A 1 67 ? 1.116 -14.439 -4.651 1.00 84.06 67 LEU A C 1
ATOM 523 O O . LEU A 1 67 ? 2.032 -14.283 -3.852 1.00 84.06 67 LEU A O 1
ATOM 527 N N . GLY A 1 68 ? -0.076 -13.853 -4.496 1.00 92.00 68 GLY A N 1
ATOM 528 C CA . GLY A 1 68 ? -0.465 -13.122 -3.287 1.00 92.00 68 GLY A CA 1
ATOM 529 C C . GLY A 1 68 ? 0.452 -11.942 -2.953 1.00 92.00 68 GLY A C 1
ATOM 530 O O . GLY A 1 68 ? 0.922 -11.819 -1.821 1.00 92.00 68 GLY A O 1
ATOM 531 N N . TYR A 1 69 ? 0.722 -11.060 -3.919 1.00 95.50 69 TYR A N 1
ATOM 532 C CA . TYR A 1 69 ? 1.533 -9.858 -3.692 1.00 95.50 69 TYR A CA 1
ATOM 533 C C . TYR A 1 69 ? 0.711 -8.574 -3.738 1.00 95.50 69 TYR A C 1
ATOM 535 O O . TYR A 1 69 ? -0.232 -8.415 -4.506 1.00 95.50 69 TYR A O 1
ATOM 543 N N . ILE A 1 70 ? 1.146 -7.613 -2.934 1.00 96.19 70 ILE A N 1
ATOM 544 C CA . ILE A 1 70 ? 0.767 -6.209 -3.005 1.00 96.19 70 ILE A CA 1
ATOM 545 C C . ILE A 1 70 ? 1.890 -5.496 -3.759 1.00 96.19 70 ILE A C 1
ATOM 547 O O . ILE A 1 70 ? 3.044 -5.502 -3.319 1.00 96.19 70 ILE A O 1
ATOM 551 N N . VAL A 1 71 ? 1.563 -4.880 -4.889 1.00 97.06 71 VAL A N 1
ATOM 552 C CA . VAL A 1 71 ? 2.512 -4.142 -5.730 1.00 97.06 71 VAL A CA 1
ATOM 553 C C . VAL A 1 71 ? 2.200 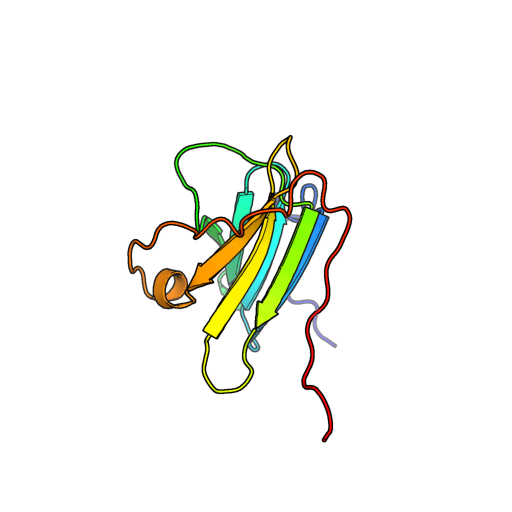-2.661 -5.622 1.00 97.06 71 VAL A C 1
ATOM 555 O O . VAL A 1 71 ? 1.040 -2.267 -5.688 1.00 97.06 71 VAL A O 1
ATOM 558 N N . TY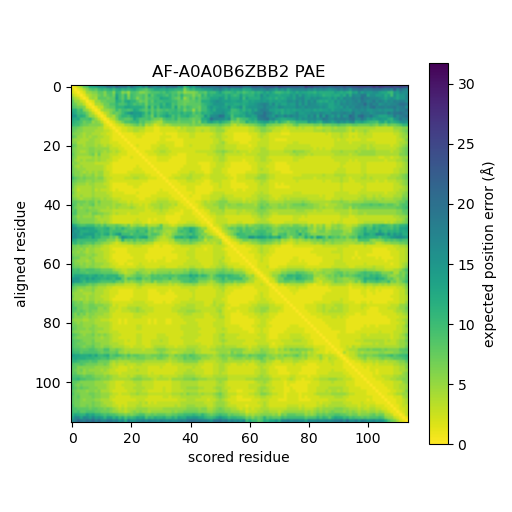R A 1 72 ? 3.210 -1.819 -5.418 1.00 97.38 72 TYR A N 1
ATOM 559 C CA . TYR A 1 72 ? 2.959 -0.395 -5.210 1.00 97.38 72 TYR A CA 1
ATOM 560 C C . TYR A 1 72 ? 4.137 0.500 -5.585 1.00 97.38 72 TYR A C 1
ATOM 562 O O . TYR A 1 72 ? 5.301 0.112 -5.478 1.00 97.38 72 TYR A O 1
ATOM 570 N N . ILE A 1 73 ? 3.837 1.740 -5.979 1.00 97.75 73 ILE A N 1
ATOM 571 C CA . ILE A 1 73 ? 4.836 2.794 -6.212 1.00 97.75 73 ILE A CA 1
ATOM 572 C C . ILE A 1 73 ? 4.942 3.651 -4.955 1.00 97.75 73 ILE A C 1
ATOM 574 O O . ILE A 1 73 ? 3.939 4.197 -4.497 1.00 97.75 73 ILE A O 1
ATOM 578 N N . SER A 1 74 ? 6.153 3.838 -4.419 1.00 96.25 74 SER A N 1
ATOM 579 C CA . SER A 1 74 ? 6.344 4.690 -3.236 1.00 96.25 74 SER A CA 1
ATOM 580 C C . SER A 1 74 ? 7.655 5.479 -3.187 1.00 96.25 74 SER A C 1
ATOM 582 O O . SER A 1 74 ? 8.653 5.155 -3.842 1.00 96.25 74 SER A O 1
ATOM 584 N N . GLY A 1 75 ? 7.648 6.513 -2.340 1.00 94.19 75 GLY A N 1
ATOM 585 C CA . GLY A 1 75 ? 8.808 7.334 -1.992 1.00 94.19 75 GLY A CA 1
ATOM 586 C C . GLY A 1 75 ? 9.192 8.365 -3.057 1.00 94.19 75 GLY A C 1
ATOM 587 O O . GLY A 1 75 ? 8.704 8.351 -4.183 1.00 94.19 75 GLY A O 1
ATOM 588 N N . LYS A 1 76 ? 10.124 9.265 -2.713 1.00 94.00 76 LYS A N 1
ATOM 589 C CA . LYS A 1 76 ? 10.527 10.391 -3.583 1.00 94.00 76 LYS A CA 1
ATOM 590 C C . LYS A 1 76 ? 11.023 9.952 -4.964 1.00 94.00 76 LYS A C 1
ATOM 592 O O . LYS A 1 76 ? 10.772 10.626 -5.953 1.00 94.00 76 LYS A O 1
ATOM 597 N N . GLN A 1 77 ? 11.725 8.821 -5.022 1.00 95.56 77 GLN A N 1
ATOM 598 C CA . GLN A 1 77 ? 12.263 8.270 -6.268 1.00 95.56 77 GLN A CA 1
ATOM 599 C C . GLN A 1 77 ? 11.259 7.402 -7.040 1.00 95.56 77 GLN A C 1
ATOM 601 O O . GLN A 1 77 ? 11.618 6.914 -8.107 1.00 95.56 77 GLN A O 1
ATOM 606 N N . ARG A 1 78 ? 10.035 7.214 -6.522 1.00 96.81 78 ARG A N 1
ATOM 607 C CA . ARG A 1 78 ? 8.946 6.469 -7.169 1.00 96.81 78 ARG A CA 1
ATOM 608 C C . ARG A 1 78 ? 9.390 5.100 -7.683 1.00 96.81 78 ARG A C 1
ATOM 610 O O . ARG A 1 78 ? 9.383 4.843 -8.881 1.00 96.81 78 ARG A O 1
ATOM 617 N N . HIS A 1 79 ? 9.828 4.242 -6.767 1.00 97.12 79 HIS A N 1
ATOM 618 C CA . HIS A 1 79 ? 10.167 2.860 -7.102 1.00 97.12 79 HIS A CA 1
ATOM 619 C C . HIS A 1 79 ? 8.962 1.943 -6.927 1.00 97.12 79 HIS A C 1
ATOM 621 O O . HIS A 1 79 ? 8.179 2.149 -5.996 1.00 97.12 79 HIS A O 1
ATOM 627 N N . ILE A 1 80 ? 8.873 0.914 -7.773 1.00 97.81 80 ILE A N 1
ATOM 628 C CA . ILE A 1 80 ? 7.938 -0.191 -7.588 1.00 97.81 80 ILE A CA 1
ATOM 629 C C . ILE A 1 80 ? 8.495 -1.098 -6.490 1.00 97.81 80 ILE A C 1
ATOM 631 O O . ILE A 1 80 ? 9.691 -1.415 -6.461 1.00 97.81 80 ILE A O 1
ATOM 635 N N . LYS A 1 81 ? 7.627 -1.491 -5.565 1.00 96.56 81 LYS A N 1
ATOM 636 C CA . LYS A 1 81 ? 7.916 -2.433 -4.492 1.00 96.56 81 LYS A CA 1
ATOM 637 C C . LYS A 1 81 ? 6.880 -3.550 -4.487 1.00 96.56 81 LYS A C 1
ATOM 639 O O . LYS A 1 81 ? 5.718 -3.320 -4.812 1.00 96.56 81 LYS A O 1
ATOM 644 N N . LEU A 1 82 ? 7.327 -4.731 -4.087 1.00 95.75 82 LEU A N 1
ATOM 645 C CA . LEU A 1 82 ? 6.524 -5.925 -3.868 1.00 95.75 82 LEU A CA 1
ATOM 646 C C . LEU A 1 82 ? 6.481 -6.210 -2.373 1.00 95.75 82 LEU A C 1
ATOM 648 O O . LEU A 1 82 ? 7.513 -6.185 -1.704 1.00 95.75 82 LEU A O 1
ATOM 652 N N . LEU A 1 83 ? 5.300 -6.502 -1.854 1.00 95.38 83 LEU A N 1
ATOM 653 C CA . LEU A 1 83 ? 5.099 -6.923 -0.476 1.00 95.38 83 LEU A CA 1
ATOM 654 C C . LEU A 1 83 ? 4.207 -8.159 -0.477 1.00 95.38 83 LEU A C 1
ATOM 656 O O . LEU A 1 83 ? 3.131 -8.139 -1.065 1.00 95.38 83 LEU A O 1
ATOM 660 N N . HIS A 1 84 ? 4.660 -9.240 0.146 1.00 94.69 84 HIS A N 1
ATOM 661 C CA . HIS A 1 84 ? 3.881 -10.472 0.203 1.00 94.69 84 HIS A CA 1
ATOM 662 C C . HIS A 1 84 ? 2.672 -10.299 1.138 1.00 94.69 84 HIS A C 1
ATOM 664 O O . HIS A 1 84 ? 2.772 -9.646 2.180 1.00 94.69 84 HIS A O 1
ATOM 670 N N . GLN A 1 85 ? 1.526 -10.889 0.792 1.00 94.06 85 GLN A N 1
ATOM 671 C CA . GLN A 1 85 ? 0.285 -10.763 1.566 1.00 94.06 85 GLN A CA 1
ATOM 672 C C . GLN A 1 85 ? 0.344 -11.428 2.946 1.00 94.06 85 GLN A C 1
ATOM 674 O O . GLN A 1 85 ? -0.490 -11.117 3.789 1.00 94.06 85 GLN A O 1
ATOM 679 N N . SER A 1 86 ? 1.363 -12.240 3.243 1.00 92.75 86 SER A N 1
ATOM 680 C CA . SER A 1 86 ? 1.599 -12.776 4.596 1.00 92.75 86 SER A CA 1
ATOM 681 C C . SER A 1 86 ? 1.715 -11.685 5.672 1.00 92.75 86 SER A C 1
ATOM 683 O O . SER A 1 86 ? 1.434 -11.942 6.839 1.00 92.75 86 SER A O 1
ATOM 685 N N . ILE A 1 87 ? 2.068 -10.445 5.307 1.00 92.75 87 ILE A N 1
ATOM 686 C CA . ILE A 1 87 ? 2.037 -9.291 6.227 1.00 92.75 87 ILE A CA 1
ATOM 687 C C . ILE A 1 87 ? 0.650 -9.063 6.850 1.00 92.75 87 ILE A C 1
ATOM 689 O O . ILE A 1 87 ? 0.539 -8.562 7.968 1.00 92.75 87 ILE A O 1
ATOM 693 N N . LEU A 1 88 ? -0.415 -9.445 6.139 1.00 91.62 88 LEU A N 1
ATOM 694 C CA . LEU A 1 88 ? -1.805 -9.338 6.585 1.00 91.62 88 LEU A CA 1
ATOM 695 C C . LEU A 1 88 ? -2.129 -10.344 7.698 1.00 91.62 88 LEU A C 1
ATOM 697 O O . LEU A 1 88 ? -3.060 -10.125 8.468 1.00 91.62 88 LEU A O 1
ATOM 701 N N . GLU A 1 89 ? -1.345 -11.416 7.795 1.00 90.69 89 GLU A N 1
ATOM 702 C CA . GLU A 1 89 ? -1.413 -12.441 8.842 1.00 90.69 89 GLU A CA 1
ATOM 703 C C . GLU A 1 89 ? -0.455 -12.131 10.008 1.00 90.69 89 GLU A C 1
ATOM 705 O O . GLU A 1 89 ? -0.338 -12.903 10.955 1.00 90.69 89 GLU A O 1
ATOM 710 N N . GLY A 1 90 ? 0.222 -10.977 9.965 1.00 86.75 90 GLY A N 1
ATOM 711 C CA . GLY A 1 90 ? 1.139 -10.523 11.009 1.00 86.75 90 GLY A CA 1
ATOM 712 C C . GLY A 1 90 ? 2.591 -10.961 10.816 1.00 86.75 90 GLY A C 1
ATOM 713 O O . GLY A 1 90 ? 3.410 -10.690 11.694 1.00 86.75 90 GLY A O 1
ATOM 714 N N . HIS A 1 91 ? 2.936 -11.592 9.689 1.00 89.75 91 HIS A N 1
ATOM 715 C CA . HIS A 1 91 ? 4.332 -11.882 9.366 1.00 89.75 91 HIS A CA 1
ATOM 716 C C . HIS A 1 91 ? 5.116 -10.596 9.119 1.00 89.75 91 HIS A C 1
ATOM 718 O O . HIS A 1 91 ? 4.653 -9.724 8.394 1.00 89.75 91 HIS A O 1
ATOM 724 N N . ASP A 1 92 ? 6.326 -10.500 9.660 1.00 84.12 92 ASP A N 1
ATOM 725 C CA . ASP A 1 92 ? 7.206 -9.366 9.389 1.00 84.12 92 ASP A CA 1
ATOM 726 C C . ASP A 1 92 ? 7.989 -9.620 8.095 1.00 84.12 92 ASP A C 1
ATOM 728 O O . ASP A 1 92 ? 8.883 -10.466 8.046 1.00 84.12 92 ASP A O 1
ATOM 732 N N . THR A 1 93 ? 7.590 -8.952 7.012 1.00 85.50 93 THR A N 1
ATOM 733 C CA . THR A 1 93 ? 8.228 -9.082 5.696 1.00 85.50 93 THR A CA 1
ATOM 734 C C . THR A 1 93 ? 8.554 -7.712 5.135 1.00 85.50 93 THR A C 1
ATOM 736 O O . THR A 1 93 ? 7.652 -6.897 4.911 1.00 85.50 93 THR A O 1
ATOM 739 N N . ASP A 1 94 ? 9.830 -7.487 4.839 1.00 89.31 94 ASP A N 1
ATOM 740 C CA . ASP A 1 94 ? 10.268 -6.256 4.201 1.00 89.31 94 ASP A CA 1
ATOM 741 C C . ASP A 1 94 ? 9.838 -6.197 2.727 1.00 89.31 94 ASP A C 1
ATOM 743 O O . ASP A 1 94 ? 9.904 -7.202 2.010 1.00 89.31 94 ASP A O 1
ATOM 747 N N . PRO A 1 95 ? 9.439 -5.015 2.224 1.00 93.44 95 PRO A N 1
ATOM 748 C CA . PRO A 1 95 ? 9.142 -4.853 0.811 1.00 93.44 95 PRO A CA 1
ATOM 749 C C . PRO A 1 95 ? 10.378 -5.061 -0.073 1.00 93.44 95 PRO A C 1
ATOM 751 O O . PRO A 1 95 ? 11.407 -4.401 0.098 1.00 93.44 95 PRO A O 1
ATOM 754 N N . LEU A 1 96 ? 10.237 -5.880 -1.112 1.00 94.69 96 LEU A N 1
ATOM 755 C CA . LEU A 1 96 ? 11.240 -6.042 -2.156 1.00 94.69 96 LEU A CA 1
ATOM 756 C C . LEU A 1 96 ? 11.140 -4.889 -3.160 1.00 94.69 96 LEU A C 1
ATOM 758 O O . LEU A 1 96 ? 10.127 -4.712 -3.832 1.00 94.69 96 LEU A O 1
ATOM 762 N N . LYS A 1 97 ? 12.209 -4.107 -3.299 1.00 95.50 97 LYS A N 1
ATOM 763 C CA . LYS A 1 97 ? 12.321 -3.064 -4.328 1.00 95.50 97 LYS A CA 1
ATOM 764 C C . LYS A 1 97 ? 12.635 -3.695 -5.688 1.00 95.50 97 LYS A C 1
ATOM 766 O O . LYS A 1 97 ? 13.635 -4.396 -5.810 1.00 95.50 97 LYS A O 1
ATOM 771 N N . ILE A 1 98 ? 11.848 -3.375 -6.717 1.00 96.81 98 ILE A N 1
ATOM 772 C CA . ILE A 1 98 ? 12.157 -3.779 -8.094 1.00 96.81 98 ILE A CA 1
ATOM 773 C C . ILE A 1 98 ? 13.246 -2.856 -8.661 1.00 96.81 98 ILE A C 1
ATOM 775 O O . ILE A 1 98 ? 13.207 -1.627 -8.510 1.00 96.81 98 ILE A O 1
ATOM 779 N N . ASN A 1 99 ? 14.255 -3.458 -9.288 1.00 96.44 99 ASN A N 1
ATOM 780 C CA . ASN A 1 99 ? 15.354 -2.730 -9.916 1.00 96.44 99 ASN A CA 1
ATOM 781 C C . ASN A 1 99 ? 14.888 -1.983 -11.171 1.00 96.44 99 ASN A C 1
ATOM 783 O O . ASN A 1 99 ? 13.879 -2.324 -11.772 1.00 96.44 99 ASN A O 1
ATOM 787 N N . GLU A 1 100 ? 15.626 -0.937 -11.547 1.00 96.00 100 GLU A N 1
ATOM 788 C CA . GLU A 1 100 ? 15.400 -0.176 -12.790 1.00 96.00 100 GLU A CA 1
ATOM 789 C C . GLU A 1 100 ? 14.042 0.545 -12.903 1.00 96.00 100 GLU A C 1
ATOM 791 O O . GLU A 1 100 ? 13.732 1.138 -13.927 1.00 96.00 100 GLU A O 1
ATOM 796 N N . THR A 1 101 ? 13.263 0.632 -11.822 1.00 98.06 101 THR A N 1
ATOM 797 C CA . THR A 1 101 ? 11.955 1.317 -11.828 1.00 98.06 101 THR A CA 1
ATOM 798 C C . THR A 1 101 ? 12.008 2.763 -11.310 1.00 98.06 101 THR A C 1
ATOM 800 O O . THR A 1 101 ? 11.014 3.260 -10.777 1.00 98.06 101 THR A O 1
ATOM 803 N N . LYS A 1 102 ? 13.175 3.421 -11.309 1.00 97.81 102 LYS A N 1
ATOM 804 C CA . LYS A 1 102 ? 13.308 4.778 -10.744 1.00 97.81 102 LYS A CA 1
ATOM 805 C C . LYS A 1 102 ? 12.476 5.764 -11.567 1.00 97.81 102 LYS A C 1
ATOM 807 O O . LYS A 1 102 ? 12.638 5.833 -12.777 1.00 97.81 102 LYS A O 1
ATOM 812 N N . GLY A 1 103 ? 11.656 6.575 -10.904 1.00 97.75 103 GLY A N 1
ATOM 813 C CA . GLY A 1 103 ? 10.822 7.580 -11.565 1.00 97.75 103 GLY A CA 1
ATOM 814 C C . GLY A 1 103 ? 9.560 7.011 -12.216 1.00 97.75 103 GLY A C 1
ATOM 815 O O . GLY A 1 103 ? 8.974 7.687 -13.056 1.00 97.75 103 GLY A O 1
ATOM 816 N N . CYS A 1 104 ? 9.132 5.803 -11.837 1.00 97.81 104 CYS A N 1
ATOM 817 C CA . CYS A 1 104 ? 7.916 5.189 -12.362 1.00 97.81 104 CYS A CA 1
ATOM 818 C C . CYS A 1 104 ? 6.688 6.073 -12.074 1.00 97.81 104 CYS A C 1
ATOM 820 O O . CYS A 1 104 ? 6.451 6.489 -10.936 1.00 97.81 104 CYS A O 1
ATOM 822 N N . SER A 1 105 ? 5.918 6.396 -13.115 1.00 96.19 105 SER A N 1
ATOM 823 C CA . SER A 1 105 ? 4.693 7.193 -13.000 1.00 96.19 105 SER A CA 1
ATOM 824 C C . SER A 1 105 ? 3.470 6.326 -12.716 1.00 96.19 105 SER A C 1
ATOM 826 O O . SER A 1 105 ? 2.631 6.723 -11.911 1.00 96.19 105 SER A O 1
ATOM 828 N N . SER A 1 106 ? 3.389 5.162 -13.360 1.00 97.19 106 SER A N 1
ATOM 829 C CA . SER A 1 106 ? 2.327 4.174 -13.198 1.00 97.19 106 SER A CA 1
ATOM 830 C C . SER A 1 106 ? 2.801 2.796 -13.676 1.00 97.19 106 SER A C 1
ATOM 832 O O . SER A 1 106 ? 3.753 2.705 -14.456 1.00 97.19 106 SER A O 1
ATOM 834 N N . PHE A 1 107 ? 2.147 1.735 -13.211 1.00 97.00 107 PHE A N 1
ATOM 835 C CA . PHE A 1 107 ? 2.311 0.366 -13.704 1.00 97.00 107 PHE A CA 1
ATOM 836 C C . PHE A 1 107 ? 0.941 -0.277 -13.965 1.00 97.00 107 PHE A C 1
ATOM 838 O O . PHE A 1 107 ? -0.086 0.293 -13.617 1.00 97.00 107 PHE A O 1
ATOM 845 N N . CYS A 1 108 ? 0.928 -1.445 -14.599 1.00 94.81 108 CYS A N 1
ATOM 846 C CA . CYS A 1 108 ? -0.238 -2.323 -14.667 1.00 94.81 108 CYS A CA 1
ATOM 847 C C . CYS A 1 108 ? 0.247 -3.776 -14.690 1.00 94.81 108 CYS A C 1
ATOM 849 O O . CYS A 1 108 ? 1.395 -4.036 -15.070 1.00 94.81 108 CYS A O 1
ATOM 851 N N . HIS A 1 109 ? -0.610 -4.712 -14.295 1.00 92.19 109 HIS A N 1
ATOM 852 C CA . HIS A 1 109 ? -0.378 -6.143 -14.470 1.00 92.19 109 HIS A CA 1
ATOM 853 C C . HIS A 1 109 ? -1.550 -6.813 -15.187 1.00 92.19 109 HIS A C 1
ATOM 855 O O . HIS A 1 109 ? -2.649 -6.270 -15.294 1.00 92.19 109 HIS A O 1
ATOM 861 N N . GLY A 1 110 ? -1.286 -8.002 -15.716 1.00 90.25 110 GLY A N 1
ATOM 862 C CA . GLY A 1 110 ? -2.286 -8.840 -16.353 1.00 90.25 110 GLY A CA 1
ATOM 863 C C . GLY A 1 110 ? -1.653 -10.088 -16.946 1.00 90.25 110 GLY A C 1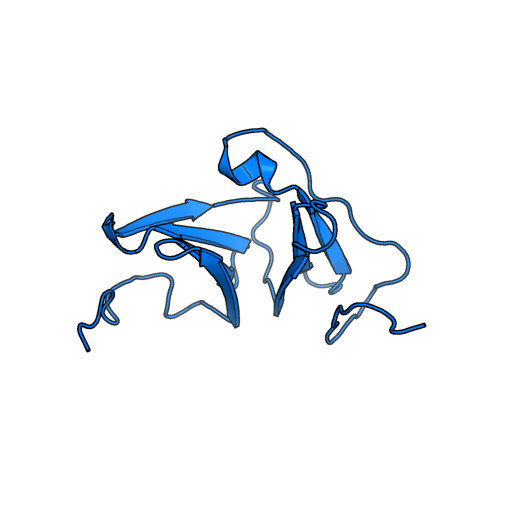
ATOM 864 O O . GLY A 1 110 ? -0.442 -10.151 -17.166 1.00 90.25 110 GLY A O 1
ATOM 865 N N . GLU A 1 111 ? -2.482 -11.090 -17.208 1.00 88.12 111 GLU A N 1
ATOM 866 C CA . GLU A 1 111 ? -2.032 -12.314 -17.857 1.00 88.12 111 GLU A CA 1
ATOM 867 C C . GLU A 1 111 ? -1.798 -12.093 -19.355 1.00 88.12 111 GLU A C 1
ATOM 869 O O . GLU A 1 111 ? -2.605 -11.478 -20.060 1.00 88.12 111 GLU A O 1
ATOM 874 N N . VAL A 1 112 ? -0.696 -12.645 -19.862 1.00 86.81 112 VAL A N 1
ATOM 875 C CA . VAL A 1 112 ? -0.441 -12.706 -21.301 1.00 86.81 112 VAL A CA 1
ATOM 876 C C . VAL A 1 112 ? -1.253 -13.865 -21.865 1.00 86.81 112 VAL A C 1
ATOM 878 O O . VAL A 1 112 ? -0.981 -15.023 -21.556 1.00 86.81 112 VAL A O 1
ATOM 881 N N . ARG A 1 113 ? -2.246 -13.565 -22.706 1.00 84.88 113 ARG A N 1
ATOM 882 C CA . ARG A 1 113 ? -2.948 -14.598 -23.477 1.00 84.88 113 ARG A CA 1
ATOM 883 C C . ARG A 1 113 ? -2.000 -15.126 -24.555 1.00 84.88 113 ARG A C 1
ATOM 885 O O . ARG A 1 113 ? -1.602 -14.355 -25.428 1.00 84.88 113 ARG A O 1
ATOM 892 N N . GLN A 1 114 ? -1.622 -16.398 -24.448 1.00 74.88 114 GLN A N 1
ATOM 893 C CA . GLN A 1 114 ? -0.912 -17.143 -25.494 1.00 74.88 114 GLN A CA 1
ATOM 894 C C . GLN A 1 114 ? -1.901 -17.857 -26.411 1.00 74.88 114 GLN A C 1
ATOM 896 O O . GLN A 1 114 ? -2.959 -18.294 -25.902 1.00 74.88 114 GLN A O 1
#